Protein AF-A0A6P1BYE0-F1 (afdb_monomer)

pLDDT: mean 76.44, std 14.65, range [32.81, 94.12]

Foldseek 3Di:
DPPQPQLAPDDLVLLLVLLVVLLVLLVVLLVVLVCCVVPDDPDPLFVLQWPDDPPDDTDGLVVVLCVQRVVLSVVSVVCSVCVVVNVVVVVVVSVVVVVVVDVVVDPVCVPDRSPDHHHVSVVSNVVSVVSSVSNNVSVCSRVVSND

Secondary structure (DSSP, 8-state):
---PPPSB---HHHHHHHHHHHHHHHHHHHHHHHHHHHH----TT-GGGEE--TTSPPEEHHHHHIIIIIHHHHHHHHHHHTHHHHHHHHHHHHHHHHHHHHHHH-GGGGGS-----B-HHHHHHHHHHHHHHHHHHHHHHHHGGG-

Sequence (147 aa):
MNESEPIFDFDPDFCRKIAGWGAVICLAWLGIAICILALVHPGSQCPAWTIFAKNGQATSLWVIVGLFTGFPTIWICFIVFRWKGFTRMIYDSGADNYKRFLASKGLDYQNQPASYIFPLNSVFVVVIGLLCLFCSMPLWVMILPCF

Solvent-accessible surface area (backbone atoms only — not comparable to full-atom values): 8349 Å² total; per-residue (Å²): 132,86,78,75,75,72,68,48,47,70,54,70,68,61,52,48,50,54,45,48,52,37,30,54,52,23,48,51,42,42,50,51,46,49,50,49,68,74,69,56,75,82,48,98,72,36,69,63,61,50,45,68,45,99,88,49,78,65,48,54,52,68,57,50,37,41,62,47,18,44,47,56,30,53,50,42,43,49,48,60,75,42,36,76,60,53,54,49,51,50,53,54,51,51,53,53,52,48,52,51,51,50,68,74,62,42,82,78,57,75,80,53,78,80,89,67,59,46,59,47,48,61,52,50,52,51,53,45,50,51,49,40,55,48,25,41,47,55,51,52,58,65,48,60,65,60,111

Structure (mmCIF, N/CA/C/O backbone):
data_AF-A0A6P1BYE0-F1
#
_entry.id   AF-A0A6P1BYE0-F1
#
loop_
_atom_site.group_PDB
_atom_site.id
_atom_site.type_symbol
_atom_site.label_atom_id
_atom_site.label_alt_id
_atom_site.label_comp_id
_atom_site.label_asym_id
_atom_site.label_entity_id
_atom_site.label_seq_id
_atom_site.pdbx_PDB_ins_code
_atom_site.Cartn_x
_atom_site.Cartn_y
_atom_site.Cartn_z
_atom_site.occupancy
_atom_site.B_iso_or_equiv
_atom_site.auth_seq_id
_atom_site.auth_comp_id
_atom_site.auth_asym_id
_atom_site.auth_atom_id
_atom_site.pdbx_PDB_model_num
ATOM 1 N N . MET A 1 1 ? 18.944 -3.890 -33.978 1.00 32.81 1 MET A N 1
ATOM 2 C CA . MET A 1 1 ? 18.237 -3.321 -32.814 1.00 32.81 1 MET A CA 1
ATOM 3 C C . MET A 1 1 ? 18.748 -4.083 -31.608 1.00 32.81 1 MET A C 1
ATOM 5 O O . MET A 1 1 ? 18.400 -5.244 -31.474 1.00 32.81 1 MET A O 1
ATOM 9 N N . ASN A 1 2 ? 19.674 -3.504 -30.839 1.00 33.88 2 ASN A N 1
ATOM 10 C CA . ASN A 1 2 ? 20.116 -4.116 -29.585 1.00 33.88 2 ASN A CA 1
ATOM 11 C C . ASN A 1 2 ? 19.035 -3.825 -28.551 1.00 33.88 2 ASN A C 1
ATOM 13 O O . ASN A 1 2 ? 18.928 -2.696 -28.074 1.00 33.88 2 ASN A O 1
ATOM 17 N N . GLU A 1 3 ? 18.204 -4.821 -28.270 1.00 42.19 3 GLU A N 1
ATOM 18 C CA . GLU A 1 3 ? 17.329 -4.811 -27.106 1.00 42.19 3 GLU A CA 1
ATOM 19 C C . GLU A 1 3 ? 18.236 -4.854 -25.875 1.00 42.19 3 GLU A C 1
ATOM 21 O O . GLU A 1 3 ? 18.813 -5.882 -25.536 1.00 42.19 3 GLU A O 1
ATOM 26 N N . SER A 1 4 ? 18.464 -3.691 -25.267 1.00 51.88 4 SER A N 1
ATOM 27 C CA . SER A 1 4 ? 19.099 -3.590 -23.959 1.00 51.88 4 SER A CA 1
ATOM 28 C C . SER A 1 4 ? 18.292 -4.438 -22.977 1.00 51.88 4 SER A C 1
ATOM 30 O O . SER A 1 4 ? 17.115 -4.138 -22.760 1.00 51.88 4 SER A O 1
ATOM 32 N N . GLU A 1 5 ? 18.906 -5.485 -22.421 1.00 52.88 5 GLU A N 1
ATOM 33 C CA . GLU A 1 5 ? 18.278 -6.344 -21.415 1.00 52.88 5 GLU A CA 1
ATOM 34 C C . GLU A 1 5 ? 17.668 -5.492 -20.288 1.00 52.88 5 GLU A C 1
ATOM 36 O O . GLU A 1 5 ? 18.263 -4.487 -19.873 1.00 52.88 5 GLU A O 1
ATOM 41 N N . PRO A 1 6 ? 16.467 -5.843 -19.797 1.00 54.91 6 PRO A N 1
ATOM 42 C CA . PRO A 1 6 ? 15.809 -5.073 -18.757 1.00 54.91 6 PRO A CA 1
ATOM 43 C C . PRO A 1 6 ? 16.652 -5.096 -17.476 1.00 54.91 6 PRO A C 1
ATOM 45 O O . PRO A 1 6 ? 16.856 -6.128 -16.847 1.00 54.91 6 PRO A O 1
ATOM 48 N N . ILE A 1 7 ? 17.114 -3.914 -17.070 1.00 61.16 7 ILE A N 1
ATOM 49 C CA . ILE A 1 7 ? 17.936 -3.681 -15.867 1.00 61.16 7 ILE A CA 1
ATOM 50 C C . ILE A 1 7 ? 17.170 -4.018 -14.564 1.00 61.16 7 ILE A C 1
ATOM 52 O O . ILE A 1 7 ? 17.766 -4.212 -13.503 1.00 61.16 7 ILE A O 1
ATOM 56 N N . PHE A 1 8 ? 15.838 -4.111 -14.633 1.00 69.75 8 PHE A N 1
ATOM 57 C CA . PHE A 1 8 ? 14.947 -4.396 -13.509 1.00 69.75 8 PHE A CA 1
ATOM 58 C C . PHE A 1 8 ? 13.919 -5.452 -13.925 1.00 69.75 8 PHE A C 1
ATOM 60 O O . PHE A 1 8 ? 13.342 -5.355 -15.008 1.00 69.75 8 PHE A O 1
ATOM 67 N N . ASP A 1 9 ? 13.651 -6.418 -13.046 1.00 77.69 9 ASP A N 1
ATOM 68 C CA . ASP A 1 9 ? 12.584 -7.402 -13.236 1.00 77.69 9 ASP A CA 1
ATOM 69 C C . ASP A 1 9 ? 11.255 -6.757 -12.825 1.00 77.69 9 ASP A C 1
ATOM 71 O O . ASP A 1 9 ? 10.884 -6.751 -11.646 1.00 77.69 9 ASP A O 1
ATOM 75 N N . PHE A 1 10 ? 10.602 -6.104 -13.790 1.00 79.69 10 PHE A N 1
ATOM 76 C CA . PHE A 1 10 ? 9.314 -5.440 -13.615 1.00 79.69 10 PHE A CA 1
ATOM 77 C C . PHE A 1 10 ? 8.305 -5.942 -14.644 1.00 79.69 10 PHE A C 1
ATOM 79 O O . PHE A 1 10 ? 8.338 -5.543 -15.810 1.00 79.69 10 PHE A O 1
ATOM 86 N N . ASP A 1 11 ? 7.379 -6.779 -14.182 1.00 85.69 11 ASP A N 1
ATOM 87 C CA . ASP A 1 11 ? 6.198 -7.188 -14.932 1.00 85.69 11 ASP A CA 1
ATOM 88 C C . ASP A 1 11 ? 5.026 -6.264 -14.541 1.00 85.69 11 ASP A C 1
ATOM 90 O O . ASP A 1 11 ? 4.480 -6.365 -13.429 1.00 85.69 11 ASP A O 1
ATOM 94 N N . PRO A 1 12 ? 4.621 -5.338 -15.432 1.00 83.69 12 PRO A N 1
ATOM 95 C CA . PRO A 1 12 ? 3.562 -4.385 -15.143 1.00 83.69 12 PRO A CA 1
ATOM 96 C C . PRO A 1 12 ? 2.189 -5.048 -15.002 1.00 83.69 12 PRO A C 1
ATOM 98 O O . PRO A 1 12 ? 1.341 -4.496 -14.304 1.00 83.69 12 PRO A O 1
ATOM 101 N N . ASP A 1 13 ? 1.935 -6.200 -15.622 1.00 88.44 13 ASP A N 1
ATOM 102 C CA . ASP A 1 13 ? 0.643 -6.882 -15.519 1.00 88.44 13 ASP A CA 1
ATOM 103 C C . ASP A 1 13 ? 0.547 -7.684 -14.220 1.00 88.44 13 ASP A C 1
ATOM 105 O O . ASP A 1 13 ? -0.488 -7.645 -13.540 1.00 88.44 13 ASP A O 1
ATOM 109 N N . PHE A 1 14 ? 1.636 -8.349 -13.824 1.00 88.56 14 PHE A N 1
ATOM 110 C CA . PHE A 1 14 ? 1.735 -8.994 -12.517 1.00 88.56 14 PHE A CA 1
ATOM 111 C C . PHE A 1 14 ? 1.594 -7.972 -11.384 1.00 88.56 14 PHE A C 1
ATOM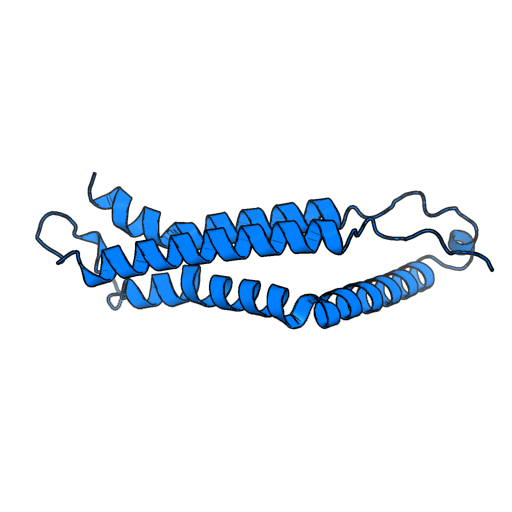 113 O O . PHE A 1 14 ? 0.708 -8.108 -10.534 1.00 88.56 14 PHE A O 1
ATOM 120 N N . CYS A 1 15 ? 2.389 -6.897 -11.405 1.00 88.31 15 CYS A N 1
ATOM 121 C CA . CYS A 1 15 ? 2.329 -5.861 -10.374 1.00 88.31 15 CYS A CA 1
ATOM 122 C C . CYS A 1 15 ? 0.949 -5.188 -10.321 1.00 88.31 15 CYS A C 1
ATOM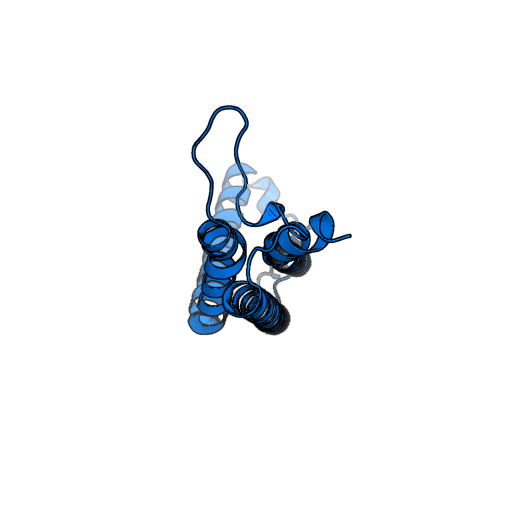 124 O O . CYS A 1 15 ? 0.445 -4.904 -9.233 1.00 88.31 15 CYS A O 1
ATOM 126 N N . ARG A 1 16 ? 0.275 -5.004 -11.467 1.00 90.94 16 ARG A N 1
ATOM 127 C CA . ARG A 1 16 ? -1.090 -4.457 -11.498 1.00 90.94 16 ARG A CA 1
ATOM 128 C C . ARG A 1 16 ? -2.086 -5.362 -10.793 1.00 90.94 16 ARG A C 1
ATOM 130 O O . ARG A 1 16 ? -2.938 -4.864 -10.058 1.00 90.94 16 ARG A O 1
ATOM 137 N N . LYS A 1 17 ? -1.997 -6.677 -11.016 1.00 92.12 17 LYS A N 1
ATOM 138 C CA . LYS A 1 17 ? -2.856 -7.655 -10.334 1.00 92.12 17 LYS A CA 1
ATOM 139 C C . LYS A 1 17 ? -2.634 -7.595 -8.828 1.00 92.12 17 LYS A C 1
ATOM 141 O O . LYS A 1 17 ? -3.609 -7.497 -8.090 1.00 92.12 17 LYS A O 1
ATOM 146 N N . ILE A 1 18 ? -1.377 -7.582 -8.381 1.00 91.06 18 ILE A N 1
ATOM 147 C CA . ILE A 1 18 ? -1.029 -7.474 -6.956 1.00 91.06 18 ILE A CA 1
ATOM 148 C C . ILE A 1 18 ? -1.564 -6.171 -6.348 1.00 91.06 18 ILE A C 1
ATOM 150 O O . ILE A 1 18 ? -2.197 -6.205 -5.296 1.00 91.06 18 ILE A O 1
ATOM 154 N N . ALA A 1 19 ? -1.389 -5.035 -7.028 1.00 90.38 19 ALA A N 1
ATOM 155 C CA . ALA A 1 19 ? -1.934 -3.753 -6.583 1.00 90.38 19 ALA A CA 1
ATOM 156 C C . ALA A 1 19 ? -3.470 -3.767 -6.515 1.00 90.38 19 ALA A C 1
ATOM 158 O O . ALA A 1 19 ? -4.050 -3.229 -5.575 1.00 90.38 19 ALA A O 1
ATOM 159 N N . GLY A 1 20 ? -4.127 -4.414 -7.483 1.00 92.25 20 GLY A N 1
ATOM 160 C CA . GLY A 1 20 ? -5.576 -4.612 -7.492 1.00 92.25 20 GLY A CA 1
ATOM 161 C C . GLY A 1 20 ? -6.061 -5.429 -6.294 1.00 92.25 20 GLY A C 1
ATOM 162 O O . GLY A 1 20 ? -6.978 -4.997 -5.599 1.00 92.25 20 GLY A O 1
ATOM 163 N N . TRP A 1 21 ? -5.410 -6.560 -6.001 1.00 94.12 21 TRP A N 1
ATOM 164 C CA . TRP A 1 21 ? -5.694 -7.354 -4.800 1.00 94.12 21 TRP A CA 1
ATOM 165 C C . TRP A 1 21 ? -5.481 -6.546 -3.520 1.00 94.12 21 TRP A C 1
ATOM 167 O O . TRP A 1 21 ? -6.350 -6.546 -2.650 1.00 94.12 21 TRP A O 1
ATOM 177 N N . GLY A 1 22 ? -4.372 -5.807 -3.434 1.00 89.62 22 GLY A N 1
ATOM 178 C CA . GLY A 1 22 ? -4.099 -4.922 -2.305 1.00 89.62 22 GLY A CA 1
ATOM 179 C C . GLY A 1 22 ? -5.194 -3.873 -2.111 1.00 89.62 22 GLY A C 1
ATOM 180 O O . GLY A 1 22 ? -5.677 -3.690 -1.000 1.00 89.62 22 GLY A O 1
ATOM 181 N N . ALA A 1 23 ? -5.658 -3.237 -3.191 1.00 91.38 23 ALA A N 1
ATOM 182 C CA . ALA A 1 23 ? -6.739 -2.257 -3.126 1.00 91.38 23 ALA A CA 1
ATOM 183 C C . ALA A 1 23 ? -8.050 -2.867 -2.605 1.00 91.38 23 ALA A C 1
ATOM 185 O O . ALA A 1 23 ? -8.698 -2.271 -1.745 1.00 91.38 23 ALA A O 1
ATOM 186 N N . VAL A 1 24 ? -8.414 -4.067 -3.070 1.00 94.00 24 VAL A N 1
ATOM 187 C CA . VAL A 1 24 ? -9.607 -4.788 -2.591 1.00 94.00 24 VAL A CA 1
ATOM 188 C C . VAL A 1 24 ? -9.492 -5.119 -1.102 1.00 94.00 24 VAL A C 1
ATOM 190 O O . VAL A 1 24 ? -10.433 -4.872 -0.350 1.00 94.00 24 VAL A O 1
ATOM 193 N N . ILE A 1 25 ? -8.338 -5.627 -0.657 1.00 92.69 25 ILE A N 1
ATOM 194 C CA . ILE A 1 25 ? -8.094 -5.960 0.754 1.00 92.69 25 ILE A CA 1
ATOM 195 C C . ILE A 1 25 ? -8.168 -4.702 1.630 1.00 92.69 25 ILE A C 1
ATOM 197 O O . ILE A 1 25 ? -8.851 -4.704 2.653 1.00 92.69 25 ILE A O 1
ATOM 201 N N . CYS A 1 26 ? -7.521 -3.608 1.222 1.00 91.56 26 CYS A N 1
ATOM 202 C CA . CYS A 1 26 ? -7.554 -2.346 1.962 1.00 91.56 26 CYS A CA 1
ATOM 203 C C . CYS A 1 26 ? -8.972 -1.755 2.042 1.00 91.56 26 CYS A C 1
ATOM 205 O O . CYS A 1 26 ? -9.381 -1.296 3.108 1.00 91.56 26 CYS A O 1
ATOM 207 N N . LEU A 1 27 ? -9.757 -1.830 0.959 1.00 91.94 27 LEU A N 1
ATOM 208 C CA . LEU A 1 27 ? -11.169 -1.428 0.965 1.00 91.94 27 LEU A CA 1
ATOM 209 C C . LEU A 1 27 ? -12.013 -2.288 1.909 1.00 91.94 27 LEU A C 1
ATOM 211 O O . LEU A 1 27 ? -12.857 -1.748 2.623 1.00 91.94 27 LEU A O 1
ATOM 215 N N . ALA A 1 28 ? -11.776 -3.602 1.948 1.00 93.19 28 ALA A N 1
ATOM 216 C CA . ALA A 1 28 ? -12.456 -4.492 2.882 1.00 93.19 28 ALA A CA 1
ATOM 217 C C . ALA A 1 28 ? -12.134 -4.119 4.338 1.00 93.19 28 ALA A C 1
ATOM 219 O O . ALA A 1 28 ? -13.050 -3.969 5.146 1.00 93.19 28 ALA A O 1
ATOM 220 N N . TRP A 1 29 ? -10.856 -3.881 4.661 1.00 90.12 29 TRP A N 1
ATOM 221 C CA . TRP A 1 29 ? -10.454 -3.423 5.993 1.00 90.12 29 TRP A CA 1
ATOM 222 C C . TRP A 1 29 ? -11.075 -2.079 6.370 1.00 90.12 29 TRP A C 1
ATOM 224 O O . TRP A 1 29 ? -11.582 -1.933 7.482 1.00 90.12 29 TRP A O 1
ATOM 234 N N . LEU A 1 30 ? -11.090 -1.119 5.443 1.00 89.88 30 LEU A N 1
ATOM 235 C CA . LEU A 1 30 ? -11.727 0.178 5.655 1.00 89.88 30 LEU A CA 1
ATOM 236 C C . LEU A 1 30 ? -13.231 0.031 5.912 1.00 89.88 30 LEU A C 1
ATOM 238 O O . LEU A 1 30 ? -13.754 0.647 6.837 1.00 89.88 30 LEU A O 1
ATOM 242 N N . GLY A 1 31 ? -13.913 -0.808 5.129 1.00 89.50 31 GLY A N 1
ATOM 243 C CA . GLY A 1 31 ? -15.334 -1.096 5.299 1.00 89.50 31 GLY A CA 1
ATOM 244 C C . GLY A 1 31 ? -15.637 -1.679 6.677 1.00 89.50 31 GLY A C 1
ATOM 245 O O . GLY A 1 31 ? -16.502 -1.160 7.379 1.00 89.50 31 GLY A O 1
ATOM 246 N N . ILE A 1 32 ? -14.871 -2.688 7.106 1.00 88.31 32 ILE A N 1
ATOM 247 C CA . ILE A 1 32 ? -15.011 -3.288 8.442 1.00 88.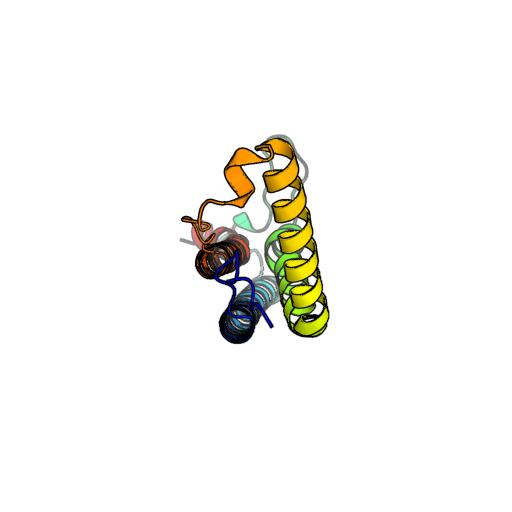31 32 ILE A CA 1
ATOM 248 C C . ILE A 1 32 ? -14.780 -2.232 9.530 1.00 88.31 32 ILE A C 1
ATOM 250 O O . ILE A 1 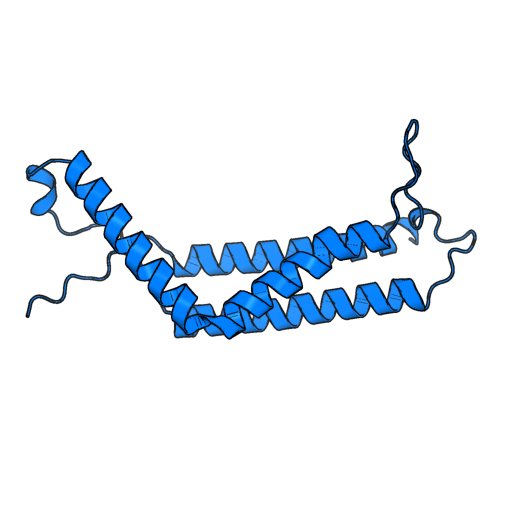32 ? -15.581 -2.134 10.458 1.00 88.31 32 ILE A O 1
ATOM 254 N N . ALA A 1 33 ? -13.734 -1.409 9.407 1.00 85.88 33 ALA A N 1
ATOM 255 C CA . ALA A 1 33 ? -13.421 -0.377 10.395 1.00 85.88 33 ALA A CA 1
ATOM 256 C C . ALA A 1 33 ? -14.543 0.665 10.515 1.00 85.88 33 ALA A C 1
ATOM 258 O O . ALA A 1 33 ? -14.911 1.042 11.626 1.00 85.88 33 ALA A O 1
ATOM 259 N N . ILE A 1 34 ? -15.127 1.091 9.389 1.00 86.19 34 ILE A N 1
ATOM 260 C CA . ILE A 1 34 ? -16.272 2.012 9.366 1.00 86.19 34 ILE A CA 1
ATOM 261 C C . ILE A 1 34 ? -17.511 1.354 9.979 1.00 86.19 34 ILE A C 1
ATOM 263 O O . ILE A 1 34 ? -18.194 1.990 10.776 1.00 86.19 34 ILE A O 1
ATOM 267 N N . CYS A 1 35 ? -17.797 0.090 9.649 1.00 85.56 35 CYS A N 1
ATOM 268 C CA . CYS A 1 35 ? -18.922 -0.641 10.232 1.00 85.56 35 CYS A CA 1
ATOM 269 C C . CYS A 1 35 ? -18.793 -0.752 11.751 1.00 85.56 35 CYS A C 1
ATOM 271 O O . CYS A 1 35 ? -19.763 -0.483 12.455 1.00 85.56 35 CYS A O 1
ATOM 273 N N . ILE A 1 36 ? -17.604 -1.095 12.256 1.00 81.69 36 ILE A N 1
ATOM 274 C CA . ILE A 1 36 ? -17.339 -1.135 13.696 1.00 81.69 36 ILE A CA 1
ATOM 275 C C . ILE A 1 36 ? -17.586 0.251 14.287 1.00 81.69 36 ILE A C 1
ATOM 277 O O . ILE A 1 36 ? -18.436 0.370 15.163 1.00 81.69 36 ILE A O 1
ATOM 281 N N . LEU A 1 37 ? -16.936 1.291 13.747 1.00 78.31 37 LEU A N 1
ATOM 282 C CA . LEU A 1 37 ? -17.050 2.675 14.220 1.00 78.31 37 LEU A CA 1
ATOM 283 C C . LEU A 1 37 ? -18.482 3.226 14.229 1.00 78.31 37 LEU A C 1
ATOM 285 O O . LEU A 1 37 ? -18.819 4.032 15.094 1.00 78.31 37 LEU A O 1
ATOM 289 N N . ALA A 1 38 ? -19.309 2.826 13.263 1.00 80.50 38 ALA A N 1
ATOM 290 C CA . ALA A 1 38 ? -20.681 3.304 13.129 1.00 80.50 38 ALA A CA 1
ATOM 291 C C . ALA A 1 38 ? -21.684 2.530 14.001 1.00 80.50 38 ALA A C 1
ATOM 293 O O . ALA A 1 38 ? -22.669 3.113 14.449 1.00 80.50 38 ALA A O 1
ATOM 294 N N . LEU A 1 39 ? -21.470 1.225 14.210 1.00 77.25 39 LEU A N 1
ATOM 295 C CA . LEU A 1 39 ? -22.453 0.340 14.850 1.00 77.25 39 LEU A CA 1
ATOM 296 C C . LEU A 1 39 ? -22.175 0.083 16.333 1.00 77.25 39 LEU A C 1
ATOM 298 O O . LEU A 1 39 ? -23.104 -0.208 17.085 1.00 77.25 39 LEU A O 1
ATOM 302 N N . VAL A 1 40 ? -20.920 0.172 16.768 1.00 70.38 40 VAL A N 1
ATOM 303 C CA . VAL A 1 40 ? -20.544 -0.140 18.149 1.00 70.38 40 VAL A CA 1
ATOM 304 C C . VAL A 1 40 ? -20.579 1.136 18.986 1.00 70.38 40 VAL A C 1
ATOM 306 O O . VAL A 1 40 ? -19.830 2.079 18.752 1.00 70.38 40 VAL A O 1
ATOM 309 N N . HIS A 1 41 ? -21.462 1.169 19.985 1.00 62.09 41 HIS A N 1
ATOM 310 C CA . HIS A 1 41 ? -21.433 2.212 21.007 1.00 62.09 41 HIS A CA 1
ATOM 311 C C . HIS A 1 41 ? -20.322 1.914 22.025 1.00 62.09 41 HIS A C 1
ATOM 313 O O . HIS A 1 41 ? -20.220 0.771 22.481 1.00 62.09 41 HIS A O 1
ATOM 319 N N . PRO A 1 42 ? -19.526 2.919 22.436 1.00 58.06 42 PRO A N 1
ATOM 320 C CA . PRO A 1 42 ? -18.520 2.762 23.479 1.00 58.06 42 PRO A CA 1
ATOM 321 C C . PRO A 1 42 ? -19.214 2.614 24.842 1.00 58.06 42 PRO A C 1
ATOM 323 O O . PRO A 1 42 ? -19.386 3.570 25.594 1.00 58.06 42 PRO A O 1
ATOM 326 N N . GLY A 1 43 ? -19.685 1.405 25.140 1.00 56.19 43 GLY A N 1
ATOM 327 C CA . GLY A 1 43 ? -20.096 1.008 26.482 1.00 56.19 43 GLY A CA 1
ATOM 328 C C . GLY A 1 43 ? -18.884 0.707 27.371 1.00 56.19 43 GLY A C 1
ATOM 329 O O . GLY A 1 43 ? -17.743 0.663 26.913 1.00 56.19 43 GLY A O 1
ATOM 330 N N . SER A 1 44 ? -19.134 0.421 28.649 1.00 56.03 44 SER A N 1
ATOM 331 C CA . SER A 1 44 ? -18.112 0.108 29.665 1.00 56.03 44 SER A CA 1
ATOM 332 C C . SER A 1 44 ? -17.248 -1.132 29.376 1.00 56.03 44 SER A C 1
ATOM 334 O O . SER A 1 44 ? -16.293 -1.381 30.105 1.00 56.03 44 SER A O 1
ATOM 336 N N . GLN A 1 45 ? -17.562 -1.902 28.330 1.00 56.66 45 GLN A N 1
ATOM 337 C CA . GLN A 1 45 ? -16.867 -3.139 27.960 1.00 56.66 45 GLN A CA 1
ATOM 338 C C . GLN A 1 45 ? -15.695 -2.934 26.979 1.00 56.66 45 GLN A C 1
ATOM 340 O O . GLN A 1 45 ? -14.864 -3.824 26.869 1.00 56.66 45 GLN A O 1
ATOM 345 N N . CYS A 1 46 ? -15.583 -1.780 26.302 1.00 60.88 46 CYS A N 1
ATOM 346 C CA . CYS A 1 46 ? -14.521 -1.520 25.313 1.00 60.88 46 CYS A CA 1
ATOM 347 C C . CYS A 1 46 ? -13.935 -0.094 25.455 1.00 60.88 46 CYS A C 1
ATOM 349 O O . CYS A 1 46 ? -14.227 0.787 24.642 1.00 60.88 46 CYS A O 1
ATOM 351 N N . PRO A 1 47 ? -13.087 0.167 26.471 1.00 56.22 47 PRO A N 1
ATOM 352 C CA . PRO A 1 47 ? -12.565 1.507 26.785 1.00 56.22 47 PRO A CA 1
ATOM 353 C C . PRO A 1 47 ? -11.568 2.075 25.756 1.00 56.22 47 PRO A C 1
ATOM 355 O O . PRO A 1 47 ? -11.196 3.244 25.840 1.00 56.22 47 PRO A O 1
ATOM 358 N N . ALA A 1 48 ? -11.137 1.289 24.765 1.00 55.97 48 ALA A N 1
ATOM 359 C CA . ALA A 1 48 ? -10.130 1.694 23.779 1.00 55.97 48 ALA A CA 1
ATOM 360 C C . ALA A 1 48 ? -10.619 2.670 22.697 1.00 55.97 48 ALA A C 1
ATOM 362 O O . ALA A 1 48 ? -9.833 3.106 21.856 1.00 55.97 48 ALA A O 1
ATOM 363 N N . TRP A 1 49 ? -11.900 3.044 22.720 1.00 57.97 49 TRP A N 1
ATOM 364 C CA . TRP A 1 49 ? -12.476 3.951 21.726 1.00 57.97 49 TRP A CA 1
ATOM 365 C C . TRP A 1 49 ? -12.021 5.403 21.843 1.00 57.97 49 TRP A C 1
ATOM 367 O O . TRP A 1 49 ? -12.081 6.176 20.884 1.00 57.97 49 TRP A O 1
ATOM 377 N N . THR A 1 50 ? -11.490 5.744 23.008 1.00 56.06 50 THR A N 1
ATOM 378 C CA . THR A 1 50 ? -10.843 7.014 23.306 1.00 56.06 50 THR A CA 1
ATOM 379 C C . THR A 1 50 ? -9.493 6.707 23.926 1.00 56.06 50 THR A C 1
ATOM 381 O O . THR A 1 50 ? -9.407 6.331 25.095 1.00 56.06 50 THR A O 1
ATOM 384 N N . ILE A 1 51 ? -8.424 6.855 23.143 1.00 57.75 51 ILE A N 1
ATOM 385 C CA . ILE A 1 51 ? -7.064 6.728 23.666 1.00 57.75 51 ILE A CA 1
ATOM 386 C C . ILE A 1 51 ? -6.779 7.999 24.465 1.00 57.75 51 ILE A C 1
ATOM 388 O O . ILE A 1 51 ? -6.432 9.043 23.907 1.00 57.75 51 ILE A O 1
ATOM 392 N N . PHE A 1 52 ? -6.977 7.920 25.779 1.00 54.19 52 PHE A N 1
ATOM 393 C CA . PHE A 1 52 ? -6.554 8.957 26.708 1.00 54.19 52 PHE A CA 1
ATOM 394 C C . PHE A 1 52 ? -5.049 8.816 26.922 1.00 54.19 52 PHE A C 1
ATOM 396 O O . PHE A 1 52 ? -4.578 7.903 27.602 1.00 54.19 52 PHE A O 1
ATOM 403 N N . ALA A 1 53 ? -4.269 9.714 26.325 1.00 52.47 53 ALA A N 1
ATOM 404 C CA . ALA A 1 53 ? -2.867 9.825 26.683 1.00 52.47 53 ALA A CA 1
ATOM 405 C C . ALA A 1 53 ? -2.783 10.306 28.138 1.00 52.47 53 ALA A C 1
ATOM 407 O O . ALA A 1 53 ? -3.440 11.275 28.511 1.00 52.47 53 ALA A O 1
ATOM 408 N N . LYS A 1 54 ? -1.936 9.660 28.949 1.00 48.12 54 LYS A N 1
ATOM 409 C CA . LYS A 1 54 ? -1.765 9.952 30.386 1.00 48.12 54 LYS A CA 1
ATOM 410 C C . LYS A 1 54 ? -1.469 11.439 30.681 1.00 48.12 54 LYS A C 1
ATOM 412 O O . LYS A 1 54 ? -1.701 11.867 31.800 1.00 48.12 54 LYS A O 1
ATOM 417 N N . ASN A 1 55 ? -1.011 12.195 29.670 1.00 50.22 55 ASN A N 1
ATOM 418 C CA . ASN A 1 55 ? -0.740 13.639 29.680 1.00 50.22 55 ASN A CA 1
ATOM 419 C C . ASN A 1 55 ? -1.214 14.379 28.392 1.00 50.22 55 ASN A C 1
ATOM 421 O O . ASN A 1 55 ? -0.633 15.406 28.047 1.00 50.22 55 ASN A O 1
ATOM 425 N N . GLY A 1 56 ? -2.195 13.878 27.622 1.00 50.69 56 GLY A N 1
ATOM 426 C CA . GLY A 1 56 ? -2.536 14.464 26.306 1.00 50.69 56 GLY A CA 1
ATOM 427 C C . GLY A 1 56 ? -4.005 14.348 25.879 1.00 50.69 56 GLY A C 1
ATOM 428 O O . GLY A 1 56 ? -4.772 13.578 26.450 1.00 50.69 56 GLY A O 1
ATOM 429 N N . GLN A 1 57 ? -4.391 15.134 24.863 1.00 52.91 57 GLN A N 1
ATOM 430 C CA . GLN A 1 57 ? -5.744 15.149 24.286 1.00 52.91 57 GLN A CA 1
ATOM 431 C C . GLN A 1 57 ? -6.159 13.762 23.771 1.00 52.91 57 GLN A C 1
ATOM 433 O O . GLN A 1 57 ? -5.365 13.050 23.155 1.00 52.91 57 GLN A O 1
ATOM 438 N N . ALA A 1 58 ? -7.423 13.397 24.004 1.00 60.03 58 ALA A N 1
ATOM 439 C CA . ALA A 1 58 ? -7.998 12.154 23.506 1.00 60.03 58 ALA A CA 1
ATOM 440 C C . ALA A 1 58 ? -7.916 12.114 21.972 1.00 60.03 58 ALA A C 1
ATOM 442 O O . ALA A 1 58 ? -8.458 12.987 21.292 1.00 60.03 58 ALA A O 1
ATOM 443 N N . THR A 1 59 ? -7.238 11.106 21.422 1.00 63.56 59 THR A N 1
ATOM 444 C CA . THR A 1 59 ? -7.195 10.913 19.966 1.00 63.56 59 THR A CA 1
ATOM 445 C C . THR A 1 59 ? -8.401 10.082 19.545 1.00 63.56 59 THR A C 1
ATOM 447 O O . THR A 1 59 ? -8.602 8.974 20.041 1.00 63.56 59 THR A O 1
ATOM 450 N N . SER A 1 60 ? -9.217 10.629 18.641 1.00 71.31 60 SER A N 1
ATOM 451 C CA . SER A 1 60 ? -10.396 9.944 18.105 1.00 71.31 60 SER A CA 1
ATOM 452 C C . SER A 1 60 ? -9.983 8.773 17.208 1.00 71.31 60 SER A C 1
ATOM 454 O O . SER A 1 60 ? -9.182 8.952 16.286 1.00 71.31 60 SER A O 1
ATOM 456 N N . LEU A 1 61 ? -10.569 7.589 17.423 1.00 75.50 61 LEU A N 1
ATOM 457 C CA . LEU A 1 61 ? -10.366 6.415 16.561 1.00 75.50 61 LEU A CA 1
ATOM 458 C C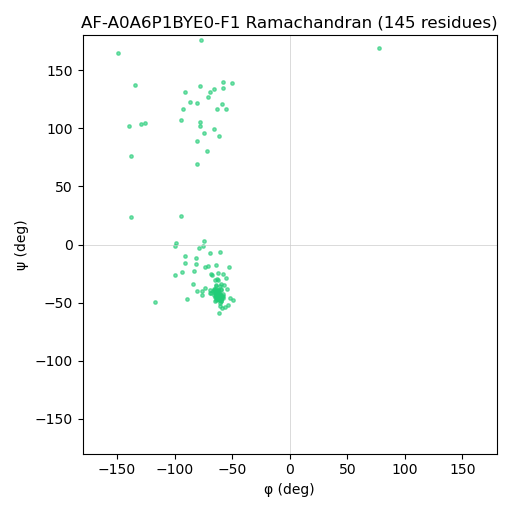 . LEU A 1 61 ? -10.681 6.696 15.085 1.00 75.50 61 LEU A C 1
ATOM 460 O O . LEU A 1 61 ? -10.050 6.111 14.209 1.00 75.50 61 LEU A O 1
ATOM 464 N N . TRP A 1 62 ? -11.595 7.626 14.796 1.00 78.69 62 TRP A N 1
ATOM 465 C CA . TRP A 1 62 ? -11.890 8.061 13.428 1.00 78.69 62 TRP A CA 1
ATOM 466 C C . TRP A 1 62 ? -10.665 8.647 12.724 1.00 78.69 62 TRP A C 1
ATOM 468 O O . TRP A 1 62 ? -10.443 8.381 11.544 1.00 78.69 62 TRP A O 1
ATOM 478 N N . VAL A 1 63 ? -9.844 9.410 13.450 1.00 80.94 63 VAL A N 1
ATOM 479 C CA . VAL A 1 63 ? -8.609 9.998 12.912 1.00 80.94 63 VAL A CA 1
ATOM 480 C C . VAL A 1 63 ? -7.578 8.904 12.650 1.00 80.94 63 VAL A C 1
ATOM 482 O O . VAL A 1 63 ? -6.913 8.924 11.617 1.00 80.94 63 VAL A O 1
ATOM 485 N N . ILE A 1 64 ? -7.488 7.909 13.538 1.00 83.00 64 ILE A N 1
ATOM 486 C CA . ILE A 1 64 ? -6.583 6.765 13.375 1.00 83.00 64 ILE A CA 1
ATOM 487 C C . ILE A 1 64 ? -6.994 5.930 12.158 1.00 83.00 64 ILE A C 1
ATOM 489 O O . ILE A 1 64 ? -6.162 5.667 11.295 1.00 83.00 64 ILE A O 1
ATOM 493 N N . VAL A 1 65 ? -8.274 5.577 12.019 1.00 84.50 65 VAL A N 1
ATOM 494 C CA . VAL A 1 65 ? -8.769 4.860 10.831 1.00 84.50 65 VAL A CA 1
ATOM 495 C C . VAL A 1 65 ? -8.552 5.675 9.561 1.00 84.50 65 VAL A C 1
ATOM 497 O O . VAL A 1 65 ? -8.084 5.134 8.561 1.00 84.50 65 VAL A O 1
ATOM 500 N N . GLY A 1 66 ? -8.837 6.978 9.591 1.00 84.75 66 GLY A N 1
ATOM 501 C CA . GLY A 1 66 ? -8.623 7.861 8.447 1.00 84.75 66 GLY A CA 1
ATOM 502 C C . GLY A 1 66 ? -7.163 7.892 7.990 1.00 84.75 66 GLY A C 1
ATOM 503 O O . GLY A 1 66 ? -6.894 7.759 6.797 1.00 84.75 66 GLY A O 1
ATOM 504 N N . LEU A 1 67 ? -6.220 8.008 8.927 1.00 86.94 67 LEU A N 1
ATOM 505 C CA . LEU A 1 67 ? -4.793 8.118 8.623 1.00 86.94 67 LEU A CA 1
ATOM 506 C C . LEU A 1 67 ? -4.159 6.775 8.229 1.00 86.94 67 LEU A C 1
ATOM 508 O O . LEU A 1 67 ? -3.389 6.718 7.273 1.00 86.94 67 LEU A O 1
ATOM 512 N N . PHE A 1 68 ? -4.477 5.701 8.954 1.00 84.69 68 PHE A N 1
ATOM 513 C CA . PHE A 1 68 ? -3.801 4.406 8.815 1.00 84.69 68 PHE A CA 1
ATOM 514 C C . PHE A 1 68 ? -4.492 3.446 7.849 1.00 84.69 68 PHE A C 1
ATOM 516 O O . PHE A 1 68 ? -3.832 2.569 7.301 1.00 84.69 68 PHE A O 1
ATOM 523 N N . THR A 1 69 ? -5.792 3.612 7.604 1.00 86.69 69 THR A N 1
ATOM 524 C CA . THR A 1 69 ? -6.550 2.760 6.677 1.00 86.69 69 THR A CA 1
ATOM 525 C C . THR A 1 69 ? -7.086 3.581 5.509 1.00 86.69 69 THR A C 1
ATOM 527 O O . THR A 1 69 ? -6.865 3.218 4.358 1.00 86.69 69 THR A O 1
ATOM 530 N N . GLY A 1 70 ? -7.733 4.720 5.768 1.00 86.50 70 GLY A N 1
ATOM 531 C CA . GLY A 1 70 ? -8.363 5.551 4.736 1.00 86.50 70 GLY A CA 1
ATOM 532 C C . GLY A 1 70 ? -7.370 6.095 3.708 1.00 86.50 70 GLY A C 1
ATOM 533 O O . GLY A 1 70 ? -7.483 5.799 2.519 1.00 86.50 70 GLY A O 1
ATOM 534 N N . PHE A 1 71 ? -6.366 6.847 4.161 1.00 89.94 71 PHE A N 1
ATOM 535 C CA . PHE A 1 71 ? -5.341 7.437 3.298 1.00 89.94 71 PHE A CA 1
ATOM 536 C C . PHE A 1 71 ? -4.590 6.398 2.443 1.00 89.94 71 PHE A C 1
ATOM 538 O O . PHE A 1 71 ? -4.589 6.544 1.218 1.00 89.94 71 PHE A O 1
ATOM 545 N N . PRO A 1 72 ? -4.005 5.323 3.010 1.00 88.50 72 PRO A N 1
ATOM 546 C CA . PRO A 1 72 ? -3.324 4.318 2.197 1.00 88.50 72 PRO A CA 1
ATOM 547 C C . PRO A 1 72 ? -4.267 3.560 1.248 1.00 88.50 72 PRO A C 1
ATOM 549 O O . PRO A 1 72 ? -3.849 3.225 0.139 1.00 88.50 72 PRO A O 1
ATOM 552 N N . THR A 1 73 ? -5.544 3.367 1.608 1.00 88.75 73 THR A N 1
ATOM 553 C CA . THR A 1 73 ? -6.559 2.806 0.693 1.00 88.75 73 THR A CA 1
ATOM 554 C C . THR A 1 73 ? -6.818 3.729 -0.500 1.00 88.75 73 THR A C 1
ATOM 556 O O . THR A 1 73 ? -6.841 3.276 -1.645 1.00 88.75 73 THR A O 1
ATOM 559 N N . ILE A 1 74 ? -6.969 5.036 -0.263 1.00 92.81 74 ILE A N 1
ATOM 560 C CA . ILE A 1 74 ? -7.140 6.027 -1.337 1.00 92.81 74 ILE A CA 1
ATOM 561 C C . ILE A 1 74 ? -5.899 6.050 -2.234 1.00 92.81 74 ILE A C 1
ATOM 563 O O . ILE A 1 74 ? -6.021 6.053 -3.459 1.00 92.81 74 ILE A O 1
ATOM 567 N N . TRP A 1 75 ? -4.710 6.015 -1.632 1.00 91.75 75 TRP A N 1
ATOM 568 C CA . TRP A 1 75 ? -3.439 6.023 -2.348 1.00 91.75 75 TRP A CA 1
ATOM 569 C C . TRP A 1 75 ? -3.279 4.815 -3.280 1.00 91.75 75 TRP A C 1
ATOM 571 O O . TRP A 1 75 ? -3.008 4.989 -4.470 1.00 91.75 75 TRP A O 1
ATOM 581 N N . ILE A 1 76 ? -3.500 3.591 -2.783 1.00 90.69 76 ILE A N 1
ATOM 582 C CA . ILE A 1 76 ? -3.383 2.386 -3.618 1.00 90.69 76 ILE A CA 1
ATOM 583 C C . ILE A 1 76 ? -4.448 2.360 -4.721 1.00 90.69 76 ILE A C 1
ATOM 585 O O . ILE A 1 76 ? -4.134 2.023 -5.863 1.00 90.69 76 ILE A O 1
ATOM 589 N N . CYS A 1 77 ? -5.676 2.806 -4.430 1.00 91.12 77 CYS A N 1
ATOM 590 C CA . CYS A 1 77 ? -6.718 2.943 -5.447 1.00 91.12 77 CYS A CA 1
ATOM 591 C C . CYS A 1 77 ? -6.293 3.935 -6.536 1.00 91.12 77 CYS A C 1
ATOM 593 O O . CYS A 1 77 ? -6.418 3.636 -7.724 1.00 91.12 77 CYS A O 1
ATOM 595 N N . PHE A 1 78 ? -5.737 5.088 -6.153 1.00 92.56 78 PHE A N 1
ATOM 596 C CA . PHE A 1 78 ? -5.230 6.080 -7.099 1.00 92.56 78 PHE A CA 1
ATOM 597 C C . PHE A 1 78 ? -4.133 5.505 -8.005 1.00 92.56 78 PHE A C 1
ATOM 599 O O . PHE A 1 78 ? -4.196 5.699 -9.220 1.00 92.56 78 PHE A O 1
ATOM 606 N N . ILE A 1 79 ? -3.180 4.746 -7.449 1.00 89.12 79 ILE A N 1
ATOM 607 C CA . ILE A 1 79 ? -2.133 4.063 -8.229 1.00 89.12 79 ILE A CA 1
ATOM 608 C C . ILE A 1 79 ? -2.750 3.089 -9.239 1.00 89.12 79 ILE A C 1
ATOM 610 O O . ILE A 1 79 ? -2.380 3.114 -10.414 1.00 89.12 79 ILE A O 1
ATOM 614 N N . VAL A 1 80 ? -3.715 2.265 -8.818 1.00 90.62 80 VAL A N 1
ATOM 615 C CA . VAL A 1 80 ? -4.391 1.299 -9.702 1.00 90.62 80 VAL A CA 1
ATOM 616 C C . VAL A 1 80 ? -5.163 2.011 -10.821 1.00 90.62 80 VAL A C 1
ATOM 618 O O . VAL A 1 80 ? -5.092 1.591 -11.979 1.00 90.62 80 VAL A O 1
ATOM 621 N N . PHE A 1 81 ? -5.848 3.120 -10.522 1.00 91.88 81 PHE A N 1
ATOM 622 C CA . PHE A 1 81 ? -6.542 3.927 -11.534 1.00 91.88 81 PHE A CA 1
ATOM 623 C C . PHE A 1 81 ? -5.575 4.616 -12.505 1.00 91.88 81 PHE A C 1
ATOM 625 O O . PHE A 1 81 ? -5.830 4.671 -13.710 1.00 91.88 81 PHE A O 1
ATOM 632 N N . ARG A 1 82 ? -4.446 5.127 -12.005 1.00 92.62 82 ARG A N 1
ATOM 633 C CA . ARG A 1 82 ? -3.413 5.816 -12.794 1.00 92.62 82 ARG A CA 1
ATOM 634 C C . ARG A 1 82 ? -2.280 4.886 -13.234 1.00 92.62 82 ARG A C 1
ATOM 636 O O . ARG A 1 82 ? -1.198 5.372 -13.567 1.00 92.62 82 ARG A O 1
ATOM 643 N N . TRP A 1 83 ? -2.544 3.580 -13.333 1.00 89.25 83 TRP A N 1
ATOM 644 C CA . TRP A 1 83 ? -1.525 2.551 -13.569 1.00 89.25 83 TRP A CA 1
ATOM 645 C C . TRP A 1 83 ? -0.584 2.871 -14.733 1.00 89.25 83 TRP A C 1
ATOM 647 O O . TRP A 1 83 ? 0.627 2.852 -14.566 1.00 89.25 83 TRP A O 1
ATOM 657 N N . LYS A 1 84 ? -1.126 3.271 -15.893 1.00 86.06 84 LYS A N 1
ATOM 658 C CA . LYS A 1 84 ? -0.318 3.610 -17.082 1.00 86.06 84 LYS A CA 1
ATOM 659 C C . LYS A 1 84 ? 0.676 4.756 -16.845 1.00 86.06 84 LYS A C 1
ATOM 661 O O . LYS A 1 84 ? 1.736 4.782 -17.462 1.00 86.06 84 LYS A O 1
ATOM 666 N N . GLY A 1 85 ? 0.315 5.734 -16.013 1.00 85.12 85 GLY A N 1
ATOM 667 C CA . GLY A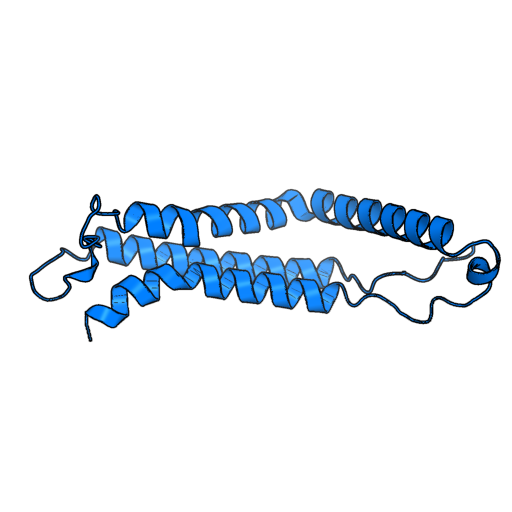 1 85 ? 1.208 6.836 -15.648 1.00 85.12 85 GLY A CA 1
ATOM 668 C C . GLY A 1 85 ? 2.256 6.392 -14.633 1.00 85.12 85 GLY A C 1
ATOM 669 O O . GLY A 1 85 ? 3.428 6.726 -14.771 1.00 85.12 85 GLY A O 1
ATOM 670 N N . PHE A 1 86 ? 1.842 5.575 -13.666 1.00 85.19 86 PHE A N 1
ATOM 671 C CA . PHE A 1 86 ? 2.728 5.006 -12.656 1.00 85.19 86 PHE A CA 1
ATOM 672 C C . PHE A 1 86 ? 3.807 4.101 -13.269 1.00 85.19 86 PHE A C 1
ATOM 674 O O . PHE A 1 86 ? 4.984 4.259 -12.961 1.00 85.19 86 PHE A O 1
ATOM 681 N N . THR A 1 87 ? 3.442 3.219 -14.206 1.00 84.94 87 THR A N 1
ATOM 682 C CA . THR A 1 87 ? 4.413 2.363 -14.904 1.00 84.94 87 THR A CA 1
ATOM 683 C C . THR A 1 87 ? 5.418 3.187 -15.701 1.00 84.94 87 THR A C 1
ATOM 685 O O . THR A 1 87 ? 6.607 2.901 -15.640 1.00 84.94 87 THR A O 1
ATOM 688 N N . ARG A 1 88 ? 4.973 4.244 -16.402 1.00 84.25 88 ARG A N 1
ATOM 689 C CA . ARG A 1 88 ? 5.884 5.164 -17.109 1.00 84.25 88 ARG A CA 1
ATOM 690 C C . ARG A 1 88 ? 6.872 5.821 -16.151 1.00 84.25 88 ARG A C 1
ATOM 692 O O . ARG A 1 88 ? 8.065 5.781 -16.406 1.00 84.25 88 ARG A O 1
ATOM 699 N N . MET A 1 89 ? 6.390 6.324 -15.016 1.00 84.00 89 MET A N 1
ATOM 700 C CA . MET A 1 89 ? 7.248 6.933 -13.997 1.00 84.00 89 MET A CA 1
ATOM 701 C C . MET A 1 89 ? 8.297 5.955 -13.447 1.00 84.00 89 MET A C 1
ATOM 703 O O . MET A 1 89 ? 9.436 6.361 -13.216 1.00 84.00 89 MET A O 1
ATOM 707 N N . ILE A 1 90 ? 7.941 4.678 -13.257 1.00 81.75 90 ILE A N 1
ATOM 708 C CA . ILE A 1 90 ? 8.888 3.630 -12.847 1.00 81.75 90 ILE A CA 1
ATOM 709 C C . ILE A 1 90 ? 9.958 3.412 -13.917 1.00 81.75 90 ILE A C 1
ATOM 711 O O . ILE A 1 90 ? 11.140 3.388 -13.579 1.00 81.75 90 ILE A O 1
ATOM 715 N N . TYR A 1 91 ? 9.566 3.283 -15.188 1.00 80.75 91 TYR A N 1
ATOM 716 C CA . TYR A 1 91 ? 10.522 3.100 -16.284 1.00 80.75 91 TYR A CA 1
ATOM 717 C C . TYR A 1 91 ? 11.464 4.301 -16.426 1.00 80.75 91 TYR A C 1
ATOM 719 O O . TYR A 1 91 ? 12.677 4.107 -16.503 1.00 80.75 91 TYR A O 1
ATOM 727 N N . ASP A 1 92 ? 10.930 5.524 -16.377 1.00 81.06 92 ASP A N 1
ATOM 728 C CA . ASP A 1 92 ? 11.721 6.754 -16.483 1.00 81.06 92 ASP A CA 1
ATOM 729 C C . ASP A 1 92 ? 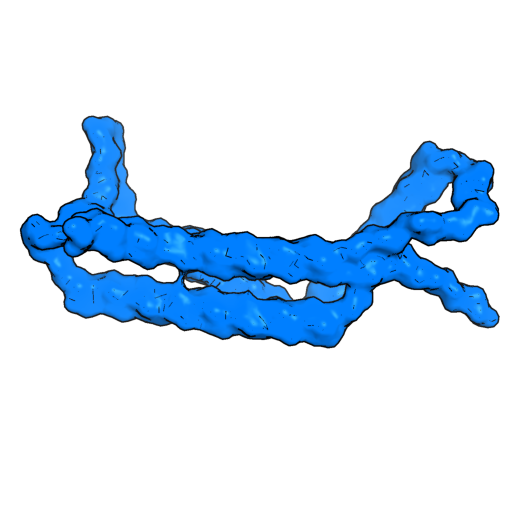12.696 6.887 -15.299 1.00 81.06 92 ASP A C 1
ATOM 731 O O . ASP A 1 92 ? 13.893 7.111 -15.485 1.00 81.06 92 ASP A O 1
ATOM 735 N N . SER A 1 93 ? 12.222 6.635 -14.073 1.00 78.94 93 SER A N 1
ATOM 736 C CA . SER A 1 93 ? 13.062 6.681 -12.866 1.00 78.94 93 SER A CA 1
ATOM 737 C C . SER A 1 93 ? 14.130 5.584 -12.855 1.00 78.94 93 SER A C 1
ATOM 739 O O . SER A 1 93 ? 15.257 5.816 -12.417 1.00 78.94 93 SER A O 1
ATOM 741 N N . GLY A 1 94 ? 13.791 4.378 -13.322 1.00 74.00 94 GLY A N 1
ATOM 742 C CA . GLY A 1 94 ? 14.728 3.263 -13.447 1.00 74.00 94 GLY A CA 1
ATOM 743 C C . GLY A 1 94 ? 15.833 3.564 -14.459 1.00 74.00 94 GLY A C 1
ATOM 744 O O . GLY A 1 94 ? 17.013 3.369 -14.158 1.00 74.00 94 GLY A O 1
ATOM 745 N N . ALA A 1 95 ? 15.468 4.114 -15.621 1.00 71.88 95 ALA A N 1
ATOM 746 C CA . ALA A 1 95 ? 16.415 4.514 -16.657 1.00 71.88 95 ALA A CA 1
ATOM 747 C C . ALA A 1 95 ? 17.363 5.626 -16.177 1.00 71.88 95 ALA A C 1
ATOM 749 O O . ALA A 1 95 ? 18.572 5.552 -16.411 1.00 71.88 9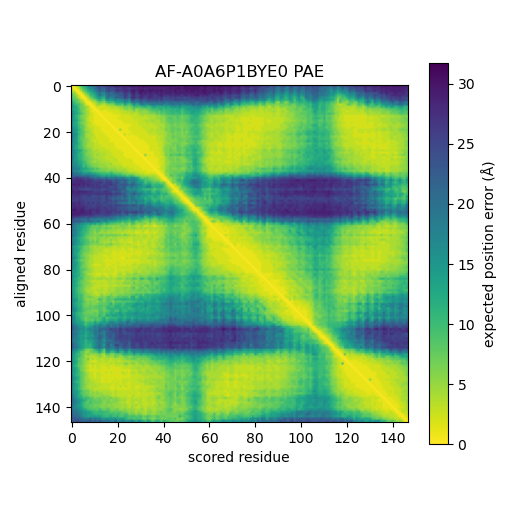5 ALA A O 1
ATOM 750 N N . ASP A 1 96 ? 16.845 6.630 -15.468 1.00 75.25 96 ASP A N 1
ATOM 751 C CA . ASP A 1 96 ? 17.655 7.733 -14.944 1.00 75.25 96 ASP A CA 1
ATOM 752 C C . ASP A 1 96 ? 18.601 7.289 -13.822 1.00 75.25 96 ASP A C 1
ATOM 754 O O . ASP A 1 96 ? 19.776 7.675 -13.805 1.00 75.25 96 ASP A O 1
ATOM 758 N N . ASN A 1 97 ? 18.133 6.436 -12.906 1.00 71.81 97 ASN A N 1
ATOM 759 C CA . ASN A 1 97 ? 18.979 5.879 -11.849 1.00 71.81 97 ASN A CA 1
ATOM 760 C C . ASN A 1 97 ? 20.079 4.978 -12.417 1.00 71.81 97 ASN A C 1
ATOM 762 O O . ASN A 1 97 ? 21.222 5.049 -11.961 1.00 71.81 97 ASN A O 1
ATOM 766 N N . TYR A 1 98 ? 19.768 4.190 -13.448 1.00 68.50 98 TYR A N 1
ATOM 767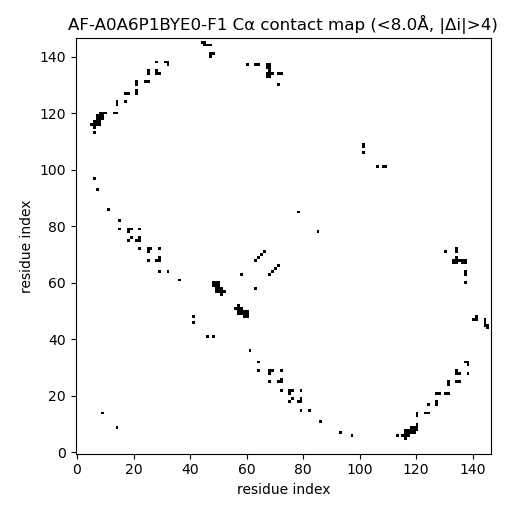 C CA . TYR A 1 98 ? 20.765 3.386 -14.147 1.00 68.50 98 TYR A CA 1
ATOM 768 C C . TYR A 1 98 ? 21.825 4.254 -14.839 1.00 68.50 98 TYR A C 1
ATOM 770 O O . TYR A 1 98 ? 23.020 4.019 -14.662 1.00 68.50 98 TYR A O 1
ATOM 778 N N . LYS A 1 99 ? 21.416 5.317 -15.548 1.00 69.62 99 LYS A N 1
ATOM 779 C CA . LYS A 1 99 ? 22.355 6.278 -16.158 1.00 69.62 99 LYS A CA 1
ATOM 780 C C . LYS A 1 99 ? 23.283 6.914 -15.122 1.00 69.62 99 LYS A C 1
ATOM 782 O O . LYS A 1 99 ? 24.481 7.024 -15.367 1.00 69.62 99 LYS A O 1
ATOM 787 N N . ARG A 1 100 ? 22.753 7.306 -13.956 1.00 73.25 100 ARG A N 1
ATOM 788 C CA . ARG A 1 100 ? 23.560 7.861 -12.853 1.00 73.25 100 ARG A CA 1
ATOM 789 C C . ARG A 1 100 ? 24.535 6.841 -12.270 1.00 73.25 100 ARG A C 1
ATOM 791 O O . ARG A 1 100 ? 25.669 7.202 -11.972 1.00 73.25 100 ARG A O 1
ATOM 798 N N . PHE A 1 101 ? 24.111 5.587 -12.121 1.00 70.00 101 PHE A N 1
ATOM 799 C CA . PHE A 1 101 ? 24.975 4.504 -11.651 1.00 70.00 101 PHE A CA 1
ATOM 800 C C . PHE A 1 101 ? 26.120 4.214 -12.632 1.00 70.00 101 PHE A C 1
ATOM 802 O O . PHE A 1 101 ? 27.268 4.080 -12.216 1.00 70.00 101 PHE A O 1
ATOM 809 N N . LEU A 1 102 ? 25.840 4.183 -13.938 1.00 69.31 102 LEU A N 1
ATOM 810 C CA . LEU A 1 102 ? 26.884 4.041 -14.956 1.00 69.31 102 LEU A CA 1
ATOM 811 C C . LEU A 1 102 ? 27.855 5.229 -14.945 1.00 69.31 102 LEU A C 1
ATOM 813 O O . LEU A 1 102 ? 29.067 5.033 -14.991 1.00 69.31 102 LEU A O 1
ATOM 817 N N . ALA A 1 103 ? 27.338 6.454 -14.820 1.00 71.81 103 ALA A N 1
ATOM 818 C CA . ALA A 1 103 ? 28.164 7.657 -14.748 1.00 71.81 103 ALA A CA 1
ATOM 819 C C . ALA A 1 103 ? 29.087 7.679 -13.515 1.00 71.81 103 ALA A C 1
ATOM 821 O O . ALA A 1 103 ? 30.180 8.235 -13.589 1.00 71.81 103 ALA A O 1
ATOM 822 N N . SER A 1 104 ? 28.681 7.068 -12.394 1.00 75.62 104 SER A N 1
ATOM 823 C CA . SER A 1 104 ? 29.498 7.007 -11.174 1.00 75.62 104 SER A CA 1
ATOM 824 C C . SER A 1 104 ? 30.533 5.877 -11.171 1.00 75.62 104 SER A C 1
ATOM 826 O O . SER A 1 104 ? 31.531 5.977 -10.458 1.00 75.62 104 SER A O 1
ATOM 828 N N . LYS A 1 105 ? 30.326 4.815 -11.960 1.00 68.81 105 LYS A N 1
ATOM 829 C CA . LYS A 1 105 ? 31.206 3.633 -12.026 1.00 68.81 105 LYS A CA 1
ATOM 830 C C . LYS A 1 105 ? 32.322 3.722 -13.081 1.00 68.81 105 LYS A C 1
ATOM 832 O O . LYS A 1 105 ? 33.233 2.900 -13.039 1.00 68.81 105 LYS A O 1
ATOM 837 N N . GLY A 1 106 ? 32.300 4.728 -13.961 1.00 60.94 106 GLY A N 1
ATOM 838 C CA . GLY A 1 106 ? 33.337 4.965 -14.977 1.00 60.94 106 GLY A CA 1
ATOM 839 C C . GLY A 1 106 ? 33.253 4.038 -16.204 1.00 60.94 106 GLY A C 1
ATOM 840 O O . GLY A 1 106 ? 32.509 3.060 -16.213 1.00 60.94 106 GLY A O 1
ATOM 841 N N . LEU A 1 107 ? 34.021 4.364 -17.256 1.00 58.81 107 LEU A N 1
ATOM 842 C CA . LEU A 1 107 ? 33.983 3.718 -18.586 1.00 58.81 107 LEU A CA 1
ATOM 843 C C . LEU A 1 107 ? 34.246 2.196 -18.571 1.00 58.81 107 LEU A C 1
ATOM 845 O O . LEU A 1 107 ? 33.750 1.493 -19.448 1.00 58.81 107 LEU A O 1
ATOM 849 N N . ASP A 1 108 ? 34.960 1.671 -17.571 1.00 59.12 108 ASP A N 1
ATOM 850 C CA . ASP A 1 108 ? 35.281 0.235 -17.461 1.00 59.12 108 ASP A CA 1
ATOM 851 C C . ASP A 1 108 ? 34.056 -0.652 -17.169 1.00 59.12 108 ASP A C 1
ATOM 853 O O . ASP A 1 108 ? 34.026 -1.828 -17.531 1.00 59.12 108 ASP A O 1
ATOM 857 N N . TYR A 1 109 ? 33.010 -0.097 -16.549 1.00 56.81 109 TYR A N 1
ATOM 858 C CA . TYR A 1 109 ? 31.793 -0.843 -16.203 1.00 56.81 109 TYR A CA 1
ATOM 859 C C . TYR A 1 109 ? 30.815 -0.996 -17.376 1.00 56.81 109 TYR A C 1
ATOM 861 O O . TYR A 1 109 ? 29.863 -1.767 -17.289 1.00 56.81 109 TYR A O 1
ATOM 869 N N . GLN A 1 110 ? 31.034 -0.269 -18.475 1.00 55.06 110 GLN A N 1
ATOM 870 C CA . GLN A 1 110 ? 30.124 -0.236 -19.623 1.00 55.06 110 GLN A CA 1
ATOM 871 C C . GLN A 1 110 ? 30.183 -1.522 -20.469 1.00 55.06 110 GLN A C 1
ATOM 873 O O . GLN A 1 110 ? 29.238 -1.817 -21.196 1.00 55.06 110 GLN A O 1
ATOM 878 N N . ASN A 1 111 ? 31.267 -2.298 -20.342 1.00 55.66 111 ASN A N 1
ATOM 879 C CA . ASN A 1 111 ? 31.500 -3.539 -21.089 1.00 55.66 111 ASN A CA 1
ATOM 880 C C . ASN A 1 111 ? 31.182 -4.819 -20.294 1.00 55.66 111 ASN A C 1
ATOM 882 O O . ASN A 1 111 ? 31.342 -5.915 -20.831 1.00 55.66 111 ASN A O 1
ATOM 886 N N . GLN A 1 112 ? 30.753 -4.718 -19.030 1.00 56.06 112 GLN A N 1
ATOM 887 C CA . GLN A 1 112 ? 30.333 -5.885 -18.250 1.00 56.06 112 GLN A CA 1
ATOM 888 C C . GLN A 1 112 ? 28.823 -6.112 -18.418 1.00 56.06 112 GLN A C 1
ATOM 890 O O . GLN A 1 112 ? 28.055 -5.158 -18.265 1.00 56.06 112 GLN A O 1
ATOM 895 N N . PRO A 1 113 ? 28.366 -7.348 -18.710 1.00 54.25 113 PRO A N 1
ATOM 896 C CA . PRO A 1 113 ? 26.941 -7.655 -18.687 1.00 54.25 113 PRO A CA 1
ATOM 897 C C . PRO A 1 113 ? 26.409 -7.346 -17.288 1.00 54.25 113 PRO A C 1
ATOM 899 O O . PRO A 1 113 ? 27.056 -7.677 -16.291 1.00 54.25 113 PRO A O 1
ATOM 902 N N . ALA A 1 114 ? 25.263 -6.670 -17.209 1.00 56.47 114 ALA A N 1
ATOM 903 C CA . ALA A 1 114 ? 24.646 -6.296 -15.945 1.00 56.47 114 ALA A CA 1
ATOM 904 C C . ALA A 1 114 ? 24.296 -7.570 -15.159 1.00 56.47 114 ALA A C 1
ATOM 906 O O . ALA A 1 114 ? 23.237 -8.159 -15.332 1.00 56.47 114 ALA A O 1
ATOM 907 N N . SER A 1 115 ? 25.200 -8.017 -14.289 1.00 55.53 115 SER A N 1
ATOM 908 C CA . SER A 1 115 ? 25.086 -9.304 -13.595 1.00 55.53 115 SER A CA 1
ATOM 909 C C . SER A 1 115 ? 24.040 -9.302 -12.476 1.00 55.53 115 SER A C 1
ATOM 911 O O . SER A 1 115 ? 23.914 -10.287 -11.753 1.00 55.53 115 SER A O 1
ATOM 913 N N . TYR A 1 116 ? 23.322 -8.192 -12.283 1.00 58.22 116 TYR A N 1
ATOM 914 C CA . TYR A 1 116 ? 22.336 -8.041 -11.225 1.00 58.22 116 TYR A CA 1
ATOM 915 C C . TYR A 1 116 ? 21.106 -7.291 -11.735 1.00 58.22 116 TYR A C 1
ATOM 917 O O . TYR A 1 116 ? 21.112 -6.065 -11.854 1.00 58.22 116 TYR A O 1
ATOM 925 N N . ILE A 1 117 ? 20.044 -8.044 -12.017 1.00 67.81 117 ILE A N 1
ATOM 926 C CA . ILE A 1 117 ? 18.716 -7.498 -12.287 1.00 67.81 117 ILE A CA 1
ATOM 927 C C . ILE A 1 117 ? 18.083 -7.185 -10.934 1.00 67.81 117 ILE A C 1
ATOM 929 O O . ILE A 1 117 ? 17.945 -8.060 -10.077 1.00 67.81 117 ILE A O 1
ATOM 933 N N . PHE A 1 118 ? 17.711 -5.929 -10.708 1.00 71.62 118 PHE A N 1
ATOM 934 C CA . PHE A 1 118 ? 17.071 -5.556 -9.451 1.00 71.62 118 PHE A CA 1
ATOM 935 C C . PHE A 1 118 ? 15.640 -6.138 -9.397 1.00 71.62 118 PHE A C 1
ATOM 937 O O . PHE A 1 118 ? 14.860 -5.907 -10.330 1.00 71.62 118 PHE A O 1
ATOM 944 N N . PRO A 1 119 ? 15.268 -6.877 -8.329 1.00 81.44 119 PRO A N 1
ATOM 945 C CA . PRO A 1 119 ? 14.021 -7.644 -8.261 1.00 81.44 119 PRO A CA 1
ATOM 946 C C . PRO A 1 119 ? 12.823 -6.752 -7.895 1.00 81.44 119 PRO A C 1
ATOM 948 O O . PRO A 1 119 ? 12.274 -6.827 -6.790 1.00 81.44 119 PRO A O 1
ATOM 951 N N . LEU A 1 120 ? 12.425 -5.870 -8.815 1.00 82.69 120 LEU A N 1
ATOM 952 C CA . LEU A 1 120 ? 11.397 -4.859 -8.560 1.00 82.69 120 LEU A CA 1
ATOM 953 C C . LEU A 1 120 ? 10.024 -5.488 -8.281 1.00 82.69 120 LEU A C 1
ATOM 955 O O . LEU A 1 120 ? 9.313 -5.008 -7.400 1.00 82.69 120 LEU A O 1
ATOM 959 N N . ASN A 1 121 ? 9.690 -6.595 -8.949 1.00 86.19 121 ASN A N 1
ATOM 960 C CA . ASN A 1 121 ? 8.485 -7.388 -8.687 1.00 86.19 121 ASN A CA 1
ATOM 961 C C . ASN A 1 121 ? 8.371 -7.810 -7.213 1.00 86.19 121 ASN A C 1
ATOM 963 O O . ASN A 1 121 ? 7.356 -7.556 -6.562 1.00 86.19 121 ASN A O 1
ATOM 967 N N . SER A 1 122 ? 9.428 -8.411 -6.659 1.00 85.00 122 SER A N 1
ATOM 968 C CA . SER A 1 122 ? 9.448 -8.871 -5.265 1.00 85.00 122 SER A CA 1
ATOM 969 C C . SER A 1 122 ? 9.329 -7.709 -4.284 1.00 85.00 122 SER A C 1
ATOM 971 O O . SER A 1 122 ? 8.555 -7.779 -3.329 1.00 85.00 122 SER A O 1
ATOM 973 N N . VAL A 1 123 ? 10.049 -6.611 -4.540 1.00 87.50 123 VAL A N 1
ATOM 974 C CA . VAL A 1 123 ? 9.951 -5.389 -3.727 1.00 87.50 123 VAL A CA 1
ATOM 975 C C . VAL A 1 123 ? 8.526 -4.837 -3.761 1.00 87.50 123 VAL A C 1
ATOM 977 O O . VAL A 1 123 ? 7.981 -4.485 -2.716 1.00 87.50 123 VAL A O 1
ATOM 980 N N . PHE A 1 124 ? 7.890 -4.816 -4.933 1.00 88.12 124 PHE A N 1
ATOM 981 C CA . PHE A 1 124 ? 6.518 -4.347 -5.087 1.00 88.12 124 PHE A CA 1
ATOM 982 C C . PHE A 1 124 ? 5.536 -5.190 -4.265 1.00 88.12 124 PHE A C 1
ATOM 984 O O . PHE A 1 124 ? 4.737 -4.637 -3.511 1.00 88.12 124 PHE A O 1
ATOM 991 N N . VAL A 1 125 ? 5.636 -6.521 -4.340 1.00 90.44 125 VAL A N 1
ATOM 992 C CA . VAL A 1 125 ? 4.802 -7.435 -3.542 1.00 90.44 125 VAL A CA 1
ATOM 993 C C . VAL A 1 125 ? 4.973 -7.177 -2.046 1.00 90.44 125 VAL A C 1
ATOM 995 O O . VAL A 1 125 ? 3.975 -7.063 -1.335 1.00 90.44 125 VAL A O 1
ATOM 998 N N . VAL A 1 126 ? 6.213 -7.032 -1.568 1.00 91.25 126 VAL A N 1
ATOM 999 C CA . VAL A 1 126 ? 6.495 -6.746 -0.152 1.00 91.25 126 VAL A CA 1
ATOM 1000 C C . VAL A 1 126 ? 5.883 -5.411 0.272 1.00 91.25 126 VAL A C 1
ATOM 1002 O O . VAL A 1 126 ? 5.230 -5.348 1.311 1.00 91.25 126 VAL A O 1
ATOM 1005 N N . VAL A 1 127 ? 6.029 -4.359 -0.538 1.00 91.06 127 VAL A N 1
ATOM 1006 C CA . VAL A 1 127 ? 5.461 -3.035 -0.241 1.00 91.06 127 VAL A CA 1
ATOM 1007 C C . VAL A 1 127 ? 3.935 -3.092 -0.158 1.00 91.06 127 VAL A C 1
ATOM 1009 O O . VAL A 1 127 ? 3.363 -2.576 0.802 1.00 91.06 127 VAL A O 1
ATOM 1012 N N . ILE A 1 128 ? 3.268 -3.750 -1.112 1.00 91.38 128 ILE A N 1
ATOM 1013 C CA . ILE A 1 128 ? 1.806 -3.906 -1.079 1.00 91.38 128 ILE A CA 1
ATOM 1014 C C . ILE A 1 128 ? 1.370 -4.752 0.122 1.00 91.38 128 ILE A C 1
ATOM 1016 O O . ILE A 1 128 ? 0.409 -4.391 0.802 1.00 91.38 128 ILE A O 1
ATOM 1020 N N . GLY A 1 129 ? 2.087 -5.835 0.427 1.00 90.19 129 GLY A N 1
ATOM 1021 C CA . GLY A 1 129 ? 1.815 -6.678 1.591 1.00 90.19 129 GLY A CA 1
ATOM 1022 C C . GLY A 1 129 ? 1.913 -5.904 2.908 1.00 90.19 129 GLY A C 1
ATOM 1023 O O . GLY A 1 129 ? 0.981 -5.934 3.713 1.00 90.19 129 GLY A O 1
ATOM 1024 N N . LEU A 1 130 ? 2.994 -5.142 3.098 1.00 92.06 130 LEU A N 1
ATOM 1025 C CA . LEU A 1 130 ? 3.176 -4.281 4.269 1.00 92.06 130 LEU A CA 1
ATOM 1026 C C . LEU A 1 130 ? 2.097 -3.198 4.354 1.00 92.06 130 LEU A C 1
ATOM 1028 O O . LEU A 1 130 ? 1.597 -2.931 5.444 1.00 92.06 130 LEU A O 1
ATOM 1032 N N . LEU A 1 131 ? 1.692 -2.613 3.223 1.00 91.12 131 LEU A N 1
ATOM 1033 C CA . LEU A 1 131 ? 0.614 -1.626 3.193 1.00 91.12 131 LEU A CA 1
ATOM 1034 C C . LEU A 1 131 ? -0.725 -2.234 3.634 1.00 91.12 131 LEU A C 1
ATOM 1036 O O . LEU A 1 131 ? -1.449 -1.613 4.410 1.00 91.12 131 LEU A O 1
ATOM 1040 N N . CYS A 1 132 ? -1.039 -3.453 3.186 1.00 89.94 132 CYS A N 1
ATOM 1041 C CA . CYS A 1 132 ? -2.254 -4.162 3.593 1.00 89.94 132 CYS A CA 1
ATOM 1042 C C . CYS A 1 132 ? -2.246 -4.475 5.096 1.00 89.94 132 CYS A C 1
ATOM 1044 O O . CYS A 1 132 ? -3.255 -4.271 5.773 1.00 89.94 132 CYS A O 1
ATOM 1046 N N . LEU A 1 133 ? -1.105 -4.926 5.632 1.00 89.69 133 LEU A N 1
ATOM 1047 C CA . LEU A 1 133 ? -0.934 -5.155 7.070 1.00 89.69 133 LEU A CA 1
ATOM 1048 C C . LEU A 1 133 ? -1.095 -3.854 7.861 1.00 89.69 133 LEU A C 1
ATOM 1050 O O . LEU A 1 133 ? -1.814 -3.823 8.859 1.00 89.69 133 LEU A O 1
ATOM 1054 N N . PHE A 1 134 ? -0.496 -2.765 7.382 1.00 88.69 134 PHE A N 1
ATOM 1055 C CA . PHE A 1 134 ? -0.623 -1.445 7.992 1.00 88.69 134 PHE A CA 1
ATOM 1056 C C . PHE A 1 134 ? -2.077 -0.951 8.000 1.00 88.69 134 PHE A C 1
ATOM 1058 O O . PHE A 1 134 ? -2.549 -0.473 9.029 1.00 88.69 134 PHE A O 1
ATOM 1065 N N . CYS A 1 135 ? -2.828 -1.172 6.915 1.00 88.19 135 CYS A N 1
ATOM 1066 C CA . CYS A 1 135 ? -4.257 -0.847 6.837 1.00 88.19 135 CYS A CA 1
ATOM 1067 C C . CYS A 1 135 ? -5.113 -1.623 7.849 1.00 88.19 135 CYS A C 1
ATOM 1069 O O . CYS A 1 135 ? -6.179 -1.140 8.231 1.00 88.19 135 CYS A O 1
ATOM 1071 N N . SER A 1 136 ? -4.656 -2.795 8.301 1.00 88.50 136 SER A N 1
ATOM 1072 C CA . SER A 1 136 ? -5.350 -3.593 9.319 1.00 88.50 136 SER A CA 1
ATOM 1073 C C . SER A 1 136 ? -5.080 -3.129 10.758 1.00 88.50 136 SER A C 1
ATOM 1075 O O . SER A 1 136 ? -5.843 -3.477 11.655 1.00 88.50 136 SER A O 1
ATOM 1077 N N . MET A 1 137 ? -4.039 -2.318 11.004 1.00 86.19 137 MET A N 1
ATOM 1078 C CA . MET A 1 137 ? -3.633 -1.890 12.356 1.00 86.19 137 MET A CA 1
ATOM 1079 C C . MET A 1 137 ? -4.778 -1.292 13.190 1.00 86.19 137 MET A C 1
ATOM 1081 O O . MET A 1 137 ? -4.938 -1.709 14.339 1.00 86.19 137 MET A O 1
ATOM 1085 N N . PRO A 1 138 ? -5.624 -0.384 12.660 1.00 83.00 138 PRO A N 1
ATOM 1086 C CA . PRO A 1 138 ? -6.711 0.191 13.454 1.00 83.00 138 PRO A CA 1
ATOM 1087 C C . PRO A 1 138 ? -7.741 -0.837 13.923 1.00 83.00 138 PRO A C 1
ATOM 1089 O O . PRO A 1 138 ? -8.303 -0.680 15.002 1.00 83.00 138 PRO A O 1
ATOM 1092 N N . LEU A 1 139 ? -7.956 -1.914 13.164 1.00 83.75 139 LEU A N 1
ATOM 1093 C CA . LEU A 1 139 ? -8.873 -2.984 13.560 1.00 83.75 139 LEU A CA 1
ATOM 1094 C C . LEU A 1 139 ? -8.342 -3.759 14.760 1.00 83.75 139 LEU A C 1
ATOM 1096 O O . LEU A 1 139 ? -9.091 -4.026 15.695 1.00 83.75 139 LEU A O 1
ATOM 1100 N N . TRP A 1 140 ? -7.044 -4.059 14.779 1.00 83.81 140 TRP A N 1
ATOM 1101 C CA . TRP A 1 140 ? -6.416 -4.700 15.934 1.00 83.81 140 TRP A CA 1
ATOM 1102 C C . TRP A 1 140 ? -6.509 -3.825 17.184 1.00 83.81 140 TRP A C 1
ATOM 1104 O O . TRP A 1 140 ? -6.810 -4.334 18.261 1.00 83.81 140 TRP A O 1
ATOM 1114 N N . VAL A 1 141 ? -6.334 -2.507 17.035 1.00 79.75 141 VAL A N 1
ATOM 1115 C CA . VAL A 1 141 ? -6.496 -1.540 18.134 1.00 79.75 141 VAL A CA 1
ATOM 1116 C C . VAL A 1 141 ? -7.937 -1.501 18.655 1.00 79.75 141 VAL A C 1
ATOM 1118 O O . VAL A 1 141 ? -8.137 -1.338 19.855 1.00 79.75 141 VAL A O 1
ATOM 1121 N N . MET A 1 142 ? -8.939 -1.680 17.789 1.00 75.06 142 MET A N 1
ATOM 1122 C CA . MET A 1 142 ? -10.346 -1.749 18.202 1.00 75.06 142 MET A CA 1
ATOM 1123 C C . MET A 1 142 ? -10.706 -3.065 18.899 1.00 75.06 142 MET A C 1
ATOM 1125 O O . MET A 1 142 ? -11.521 -3.051 19.816 1.00 75.06 142 MET A O 1
ATOM 1129 N N . ILE A 1 143 ? -10.137 -4.189 18.452 1.00 77.12 143 ILE A N 1
ATOM 1130 C CA . ILE A 1 143 ? -10.555 -5.538 18.863 1.00 77.12 143 ILE A CA 1
ATOM 1131 C C . ILE A 1 143 ? -9.806 -6.031 20.107 1.00 77.12 143 ILE A C 1
ATOM 1133 O O . ILE A 1 143 ? -10.439 -6.554 21.020 1.00 77.12 143 ILE A O 1
ATOM 1137 N N . LEU A 1 144 ? -8.476 -5.885 20.157 1.00 78.25 144 LEU A N 1
ATOM 1138 C CA . LEU A 1 144 ? -7.647 -6.437 21.243 1.00 78.25 144 LEU A CA 1
ATOM 1139 C C . LEU A 1 144 ? -8.086 -6.009 22.654 1.00 78.25 144 LEU A C 1
ATOM 1141 O O . LEU A 1 144 ? -8.038 -6.845 23.545 1.00 78.25 144 LEU A O 1
ATOM 1145 N N . PRO A 1 145 ? -8.530 -4.763 22.891 1.00 70.38 145 PRO A N 1
ATOM 1146 C CA . PRO A 1 145 ? -8.935 -4.320 24.227 1.00 70.38 145 PRO A CA 1
ATOM 1147 C C . PRO A 1 145 ? -10.339 -4.776 24.649 1.00 70.38 145 PRO A C 1
ATOM 1149 O O . PRO A 1 145 ? -10.767 -4.440 25.751 1.00 70.38 145 PRO A O 1
ATOM 1152 N N . CYS A 1 146 ? -11.070 -5.459 23.764 1.00 66.69 146 CYS A N 1
ATOM 1153 C CA . CYS A 1 146 ? -12.384 -6.043 24.041 1.00 66.69 146 CYS A CA 1
ATOM 1154 C C . CYS A 1 146 ? -12.306 -7.553 24.363 1.00 66.69 146 CYS A C 1
ATOM 1156 O O . CYS A 1 146 ? -13.351 -8.170 24.571 1.00 66.69 146 CYS A O 1
ATOM 1158 N N . PHE A 1 147 ? -11.100 -8.139 24.376 1.00 60.94 147 PHE A N 1
ATOM 1159 C CA . PHE A 1 147 ? -10.800 -9.503 24.832 1.00 60.94 147 PHE A CA 1
ATOM 1160 C C . PHE A 1 147 ? -10.139 -9.472 26.213 1.00 60.94 147 PHE A C 1
ATOM 1162 O O . PHE A 1 147 ? -10.423 -10.399 27.004 1.00 60.94 147 PHE A O 1
#

Radius of gyration: 21.78 Å; Cα contacts (8 Å, |Δi|>4): 116; chains: 1; bounding box: 58×25×63 Å

Organism: NCBI:txid2594946

Mean predicted aligned error: 10.55 Å

Nearest PDB structures (foldseek):
  8rz0-assembly1_A  TM=4.170E-01  e=3.458E+00  synthetic construct
  8yrj-assembly1_B  TM=3.222E-01  e=5.965E+00  Mus musculus